Protein AF-0000000077108418 (afdb_homodimer)

Secondary structure (DSSP, 8-state):
--TTHHHHHHHHTS-HHHHHHHHHHHHHHHHHHHHHHHHHHHHHHHHHHHHHHT--HHHHHHHHHHHHS-HHHHHHHHHHHHHHHHHHT--/--TTHHHHHHHHHS-HHHHHHHHHHHHHHHHHHHHHHHHHHHHHHHHHHHHHHT--HHHHHHHHHHHHS-HHHHHHHHHHHHHHHHHHT--

Structure (mmCIF, N/CA/C/O backbone):
data_AF-0000000077108418-model_v1
#
loop_
_entity.id
_entity.type
_entity.pdbx_description
1 polymer 'Cytosolic protein'
#
loop_
_atom_site.group_PDB
_atom_site.id
_atom_site.type_symbol
_atom_site.label_atom_id
_atom_site.label_alt_id
_atom_site.label_comp_id
_atom_site.label_asym_id
_atom_site.label_entity_id
_atom_site.label_seq_id
_atom_site.pdbx_PDB_ins_code
_atom_site.Cartn_x
_atom_site.Cartn_y
_atom_site.Cartn_z
_atom_site.occupancy
_atom_site.B_iso_or_equiv
_atom_site.auth_seq_id
_atom_site.auth_comp_id
_atom_site.auth_asym_id
_atom_site.auth_atom_id
_atom_site.pdbx_PDB_model_num
ATOM 1 N N . MET A 1 1 ? -15.195 -32.062 -0.615 1 31.61 1 MET A N 1
ATOM 2 C CA . MET A 1 1 ? -14.188 -33.094 -0.399 1 31.61 1 MET A CA 1
ATOM 3 C C . MET A 1 1 ? -13.07 -33 -1.43 1 31.61 1 MET A C 1
ATOM 5 O O . MET A 1 1 ? -11.891 -33.156 -1.093 1 31.61 1 MET A O 1
ATOM 9 N N . ASP A 1 2 ? -13.477 -33.031 -2.799 1 37.56 2 ASP A N 1
ATOM 10 C CA . ASP A 1 2 ? -12.805 -33.438 -4.035 1 37.56 2 ASP A CA 1
ATOM 11 C C . ASP A 1 2 ? -12.031 -32.25 -4.629 1 37.56 2 ASP A C 1
ATOM 13 O O . ASP A 1 2 ? -11.359 -32.406 -5.652 1 37.56 2 ASP A O 1
ATOM 17 N N . GLU A 1 3 ? -12.469 -31.109 -4.273 1 41.28 3 GLU A N 1
ATOM 18 C CA . GLU A 1 3 ? -11.852 -29.984 -4.965 1 41.28 3 GLU A CA 1
ATOM 19 C C . GLU A 1 3 ? -10.445 -29.719 -4.445 1 41.28 3 GLU A C 1
ATOM 21 O O . GLU A 1 3 ? -9.711 -28.906 -5.004 1 41.28 3 GLU A O 1
ATOM 26 N N . GLU A 1 4 ? -10.055 -30.062 -3.295 1 41.62 4 GLU A N 1
ATOM 27 C CA . GLU A 1 4 ? -8.688 -30.016 -2.773 1 41.62 4 GLU A CA 1
ATOM 28 C C . GLU A 1 4 ? -7.762 -30.922 -3.588 1 41.62 4 GLU A C 1
ATOM 30 O O . GLU A 1 4 ? -6.574 -30.609 -3.736 1 41.62 4 GLU A O 1
ATOM 35 N N . ASP A 1 5 ? -8.18 -32.062 -3.936 1 43.91 5 ASP A N 1
ATOM 36 C CA . ASP A 1 5 ? -7.449 -33.094 -4.684 1 43.91 5 ASP A CA 1
ATOM 37 C C . ASP A 1 5 ? -7.023 -32.562 -6.051 1 43.91 5 ASP A C 1
ATOM 39 O O . ASP A 1 5 ? -6.02 -33 -6.609 1 43.91 5 ASP A O 1
ATOM 43 N N . ASN A 1 6 ? -7.82 -31.688 -6.633 1 45.88 6 ASN A N 1
ATOM 44 C CA . ASN A 1 6 ? -7.539 -31.25 -8 1 45.88 6 ASN A CA 1
ATOM 45 C C . ASN A 1 6 ? -6.383 -30.266 -8.047 1 45.88 6 ASN A C 1
ATOM 4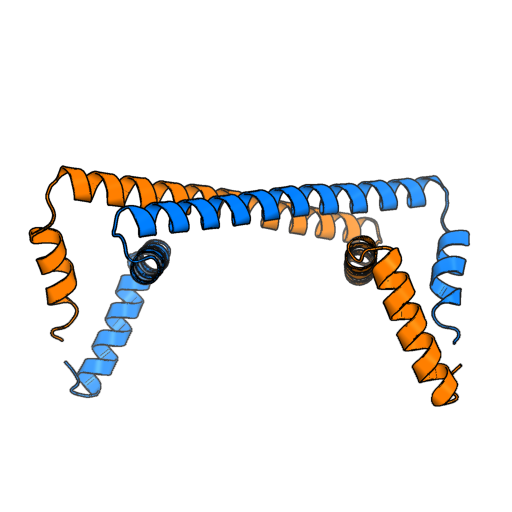7 O O . ASN A 1 6 ? -5.781 -30.047 -9.102 1 45.88 6 ASN A O 1
ATOM 51 N N . VAL A 1 7 ? -6.191 -29.594 -6.934 1 48.34 7 VAL A N 1
ATOM 52 C CA . VAL A 1 7 ? -5.094 -28.625 -6.977 1 48.34 7 VAL A CA 1
ATOM 53 C C . VAL A 1 7 ? -3.76 -29.359 -6.848 1 48.34 7 VAL A C 1
ATOM 55 O O . VAL A 1 7 ? -2.803 -29.047 -7.559 1 48.34 7 VAL A O 1
ATOM 58 N N . VAL A 1 8 ? -3.646 -30.297 -5.914 1 46.69 8 VAL A N 1
ATOM 59 C CA . VAL A 1 8 ? -2.447 -31.109 -5.777 1 46.69 8 VAL A CA 1
ATOM 60 C C . VAL A 1 8 ? -2.215 -31.922 -7.055 1 46.69 8 VAL A C 1
ATOM 62 O O . VAL A 1 8 ? -1.077 -32.062 -7.508 1 46.69 8 VAL A O 1
ATOM 65 N N . GLY A 1 9 ? -3.285 -32.531 -7.434 1 50 9 GLY A N 1
ATOM 66 C CA . GLY A 1 9 ? -3.166 -33.312 -8.648 1 50 9 GLY A CA 1
ATOM 67 C C . GLY A 1 9 ? -2.684 -32.5 -9.836 1 50 9 GLY A C 1
ATOM 68 O O . GLY A 1 9 ? -1.92 -33 -10.672 1 50 9 GLY A O 1
ATOM 69 N N . ALA A 1 10 ? -3.242 -31.281 -9.953 1 54.06 10 ALA A N 1
ATOM 70 C CA . ALA A 1 10 ? -2.844 -30.422 -11.062 1 54.06 10 ALA A CA 1
ATOM 71 C C . ALA A 1 10 ? -1.395 -29.969 -10.914 1 54.06 10 ALA A C 1
ATOM 73 O O . ALA A 1 10 ? -0.678 -29.812 -11.906 1 54.06 10 ALA A O 1
ATOM 74 N N . MET A 1 11 ? -0.925 -29.875 -9.617 1 54.94 11 MET A N 1
ATOM 75 C CA . MET A 1 11 ? 0.483 -29.547 -9.422 1 54.94 11 MET A CA 1
ATOM 76 C C . MET A 1 11 ? 1.376 -30.719 -9.82 1 54.94 11 MET A C 1
ATOM 78 O O . MET A 1 11 ? 2.523 -30.531 -10.227 1 54.94 11 MET A O 1
ATOM 82 N N . GLY A 1 12 ? 0.804 -31.906 -9.578 1 58.72 12 GLY A N 1
ATOM 83 C CA . GLY A 1 12 ? 1.531 -33.094 -9.984 1 58.72 12 GLY A CA 1
ATOM 84 C C . GLY A 1 12 ? 1.737 -33.188 -11.484 1 58.72 12 GLY A C 1
ATOM 85 O O . GLY A 1 12 ? 2.713 -33.781 -11.953 1 58.72 12 GLY A O 1
ATOM 86 N N . SER A 1 13 ? 0.87 -32.469 -12.219 1 70.94 13 SER A N 1
ATOM 87 C CA . SER A 1 13 ? 0.951 -32.531 -13.672 1 70.94 13 SER A CA 1
ATOM 88 C C . SER A 1 13 ? 1.734 -31.359 -14.242 1 70.94 13 SER A C 1
ATOM 90 O O . SER A 1 13 ? 2.072 -31.344 -15.422 1 70.94 13 SER A O 1
ATOM 92 N N . MET A 1 14 ? 2.242 -30.516 -13.344 1 76 14 MET A N 1
ATOM 93 C CA . MET A 1 14 ? 2.969 -29.344 -13.82 1 76 14 MET A CA 1
ATOM 94 C C . MET A 1 14 ? 4.453 -29.656 -13.977 1 76 14 MET A C 1
ATOM 96 O O . MET A 1 14 ? 5.051 -30.297 -13.117 1 76 14 MET A O 1
ATOM 100 N N . ASP A 1 15 ? 5.074 -29.422 -15.164 1 88.62 15 ASP A N 1
ATOM 101 C CA . ASP A 1 15 ? 6.5 -29.656 -15.383 1 88.62 15 ASP A CA 1
ATOM 102 C C 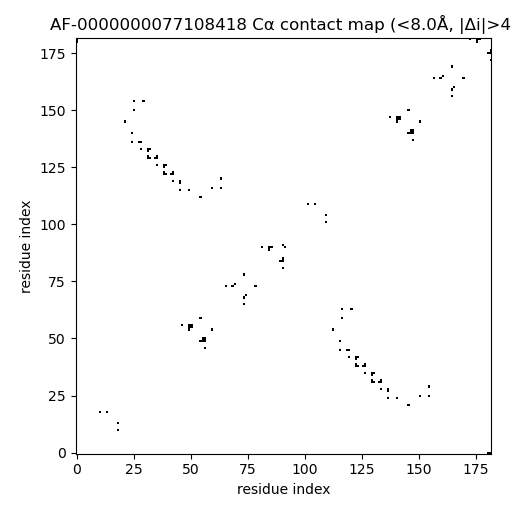. ASP A 1 15 ? 7.34 -28.812 -14.414 1 88.62 15 ASP A C 1
ATOM 104 O O . ASP A 1 15 ? 6.902 -27.766 -13.961 1 88.62 15 ASP A O 1
ATOM 108 N N . PRO A 1 16 ? 8.406 -29.359 -14.109 1 86 16 PRO A N 1
ATOM 109 C CA . PRO A 1 16 ? 9.258 -28.734 -13.094 1 86 16 PRO A CA 1
ATOM 110 C C . PRO A 1 16 ? 9.594 -27.281 -13.422 1 86 16 PRO A C 1
ATOM 112 O O . PRO A 1 16 ? 9.688 -26.438 -12.516 1 86 16 PRO A O 1
ATOM 115 N N . THR A 1 17 ? 9.828 -26.922 -14.703 1 93.75 17 THR A N 1
ATOM 116 C CA . THR A 1 17 ? 10.164 -25.562 -15.109 1 93.75 17 THR A CA 1
ATOM 117 C C . THR A 1 17 ? 9 -24.625 -14.82 1 93.75 17 THR A C 1
ATOM 119 O O . THR A 1 17 ? 9.203 -23.516 -14.297 1 93.75 17 THR A O 1
ATOM 122 N N . THR A 1 18 ? 7.777 -25.031 -15.156 1 90.5 18 THR A N 1
ATOM 123 C CA . THR A 1 18 ? 6.578 -24.234 -14.898 1 90.5 18 THR A CA 1
ATOM 124 C C . THR A 1 18 ? 6.359 -24.078 -13.398 1 90.5 18 THR A C 1
ATOM 126 O O . THR A 1 18 ? 6 -22.984 -12.938 1 90.5 18 THR A O 1
ATOM 129 N N . ARG A 1 19 ? 6.633 -25.047 -12.727 1 85.94 19 ARG A N 1
ATOM 130 C CA . ARG A 1 19 ? 6.512 -25 -11.273 1 85.94 19 ARG A CA 1
ATOM 131 C C . ARG A 1 19 ? 7.477 -23.984 -10.672 1 85.94 19 ARG A C 1
ATOM 133 O O . ARG A 1 19 ? 7.105 -23.219 -9.781 1 85.94 19 ARG A O 1
ATOM 140 N N . ASP A 1 20 ? 8.656 -24.031 -11.156 1 89.5 20 ASP A N 1
ATOM 141 C CA . ASP A 1 20 ? 9.68 -23.109 -10.68 1 89.5 20 ASP A CA 1
ATOM 142 C C . ASP A 1 20 ? 9.297 -21.656 -11 1 89.5 20 ASP A C 1
ATOM 144 O O . ASP A 1 20 ? 9.484 -20.766 -10.172 1 89.5 20 ASP A O 1
ATOM 148 N N . LYS A 1 21 ? 8.75 -21.484 -12.188 1 94.38 21 LYS A N 1
ATOM 149 C CA . LYS A 1 21 ? 8.305 -20.156 -12.586 1 94.38 21 LYS A CA 1
ATOM 150 C C . LYS A 1 21 ? 7.184 -19.656 -11.688 1 94.38 21 LYS A C 1
ATOM 152 O O . LYS A 1 21 ? 7.188 -18.5 -11.273 1 94.38 21 LYS A O 1
ATOM 157 N N . LEU A 1 22 ? 6.32 -20.547 -11.375 1 94.5 22 LEU A N 1
ATOM 158 C CA . LEU A 1 22 ? 5.219 -20.172 -10.492 1 94.5 22 LEU A CA 1
ATOM 159 C C . LEU A 1 22 ? 5.734 -19.797 -9.109 1 94.5 22 LEU A C 1
ATOM 161 O O . LEU A 1 22 ? 5.336 -18.766 -8.547 1 94.5 22 LEU A O 1
ATOM 165 N N . ARG A 1 23 ? 6.617 -20.547 -8.609 1 92.81 23 ARG A N 1
ATOM 166 C CA . ARG A 1 23 ? 7.211 -20.281 -7.301 1 92.81 23 ARG A CA 1
ATOM 167 C C . ARG A 1 23 ? 7.91 -18.938 -7.277 1 92.81 23 ARG A C 1
ATOM 169 O O . ARG A 1 23 ? 7.699 -18.141 -6.359 1 92.81 23 ARG A O 1
ATOM 176 N N . GLN A 1 24 ? 8.617 -18.641 -8.289 1 96.5 24 GLN A N 1
ATOM 177 C CA . GLN A 1 24 ? 9.359 -17.391 -8.375 1 96.5 24 GLN A CA 1
ATOM 178 C C . GLN A 1 24 ? 8.406 -16.203 -8.445 1 96.5 24 GLN A C 1
ATOM 180 O O . GLN A 1 24 ? 8.664 -15.156 -7.832 1 96.5 24 GLN A O 1
ATOM 185 N N . THR A 1 25 ? 7.34 -16.406 -9.156 1 97.81 25 THR A N 1
ATOM 186 C CA . THR A 1 25 ? 6.363 -15.336 -9.32 1 97.81 25 THR A CA 1
ATOM 187 C C . THR A 1 25 ? 5.668 -15.031 -7.992 1 97.81 25 THR A C 1
ATOM 189 O O . THR A 1 25 ? 5.551 -13.875 -7.594 1 97.81 25 THR A O 1
ATOM 192 N N . ILE A 1 26 ? 5.355 -16.078 -7.289 1 95.81 26 ILE A N 1
ATOM 193 C CA . ILE A 1 26 ? 4.699 -15.938 -5.996 1 95.81 26 ILE A CA 1
ATOM 194 C C . ILE A 1 26 ? 5.637 -15.25 -5.012 1 95.81 26 ILE A C 1
ATOM 196 O O . ILE A 1 26 ? 5.234 -14.312 -4.312 1 95.81 26 ILE A O 1
ATOM 200 N N . GLU A 1 27 ? 6.828 -15.609 -4.996 1 97.06 27 GLU A N 1
ATOM 201 C CA . GLU A 1 27 ? 7.824 -15.023 -4.102 1 97.06 27 GLU A CA 1
ATOM 202 C C . GLU A 1 27 ? 8.031 -13.539 -4.402 1 97.06 27 GLU A C 1
ATOM 204 O O . GLU A 1 27 ? 8.242 -12.742 -3.49 1 97.06 27 GLU A O 1
ATOM 209 N N . LYS A 1 28 ? 7.996 -13.219 -5.691 1 98.62 28 LYS A N 1
ATOM 210 C CA . LYS A 1 28 ? 8.141 -11.82 -6.09 1 98.62 28 LYS A CA 1
ATOM 211 C C . LYS A 1 28 ? 7.008 -10.969 -5.531 1 98.62 28 LYS A C 1
ATOM 213 O O . LYS A 1 28 ? 7.246 -9.898 -4.969 1 98.62 28 LYS A O 1
ATOM 218 N N . VAL A 1 29 ? 5.848 -11.461 -5.652 1 98.31 29 VAL A N 1
ATOM 219 C CA . VAL A 1 29 ? 4.691 -10.727 -5.148 1 98.31 29 VAL A CA 1
ATOM 220 C C . VAL A 1 29 ? 4.777 -10.609 -3.629 1 98.31 29 VAL A C 1
ATOM 222 O O . VAL A 1 29 ? 4.535 -9.539 -3.068 1 98.31 29 VAL A O 1
ATOM 225 N N . GLU A 1 30 ? 5.145 -11.695 -2.975 1 96.56 30 GLU A N 1
ATOM 226 C CA . GLU A 1 30 ? 5.25 -11.68 -1.52 1 96.56 30 GLU A CA 1
ATOM 227 C C . GLU A 1 30 ? 6.277 -10.656 -1.048 1 96.56 30 GLU A C 1
ATOM 229 O O . GLU A 1 30 ? 6.051 -9.953 -0.061 1 96.56 30 GLU A O 1
ATOM 234 N N . ARG A 1 31 ? 7.348 -10.625 -1.753 1 98.38 31 ARG A N 1
ATOM 235 C CA . ARG A 1 31 ? 8.383 -9.656 -1.414 1 98.38 31 ARG A CA 1
ATOM 236 C C . ARG A 1 31 ? 7.871 -8.227 -1.56 1 98.38 31 ARG A C 1
ATOM 238 O O . ARG A 1 31 ? 8.109 -7.383 -0.691 1 98.38 31 ARG A O 1
ATOM 245 N N . LEU A 1 32 ? 7.203 -7.965 -2.654 1 98.75 32 LEU A N 1
ATOM 246 C CA . LEU A 1 32 ? 6.648 -6.637 -2.893 1 98.75 32 LEU A CA 1
ATOM 247 C C . LEU A 1 32 ? 5.594 -6.293 -1.847 1 98.75 32 LEU A C 1
ATOM 249 O O . LEU A 1 32 ? 5.512 -5.148 -1.396 1 98.75 32 LEU A O 1
ATOM 253 N N . GLU A 1 33 ? 4.832 -7.262 -1.442 1 97.88 33 GLU A N 1
ATOM 254 C CA . GLU A 1 33 ? 3.82 -7.027 -0.418 1 97.88 33 GLU A CA 1
ATOM 255 C C . GLU A 1 33 ? 4.461 -6.68 0.922 1 97.88 33 GLU A C 1
ATOM 257 O O . GLU A 1 33 ? 3.943 -5.84 1.662 1 97.88 33 GLU A O 1
ATOM 262 N N . ILE A 1 34 ? 5.531 -7.312 1.241 1 97.5 34 ILE A N 1
ATOM 263 C CA . ILE A 1 34 ? 6.266 -7.004 2.463 1 97.5 34 ILE A CA 1
ATOM 264 C C . ILE A 1 34 ? 6.766 -5.562 2.418 1 97.5 34 ILE A C 1
ATOM 266 O O . ILE A 1 34 ? 6.617 -4.816 3.387 1 97.5 34 ILE A O 1
ATOM 270 N N . GLU A 1 35 ? 7.332 -5.211 1.245 1 98.5 35 GLU A N 1
ATOM 271 C CA . GLU A 1 35 ? 7.805 -3.84 1.076 1 98.5 35 GLU A CA 1
ATOM 272 C C . GLU A 1 35 ? 6.664 -2.84 1.243 1 98.5 35 GLU A C 1
ATOM 274 O O . GLU A 1 35 ? 6.828 -1.809 1.899 1 98.5 35 GLU A O 1
ATOM 279 N N . LYS A 1 36 ? 5.582 -3.178 0.667 1 98.38 36 LYS A N 1
ATOM 280 C CA . LYS A 1 36 ? 4.414 -2.307 0.756 1 98.38 36 LYS A CA 1
ATOM 281 C C . LYS A 1 36 ? 3.967 -2.133 2.205 1 98.38 36 LYS A C 1
ATOM 283 O O . LYS A 1 36 ? 3.668 -1.018 2.639 1 98.38 36 LYS A O 1
ATOM 288 N N . LYS A 1 37 ? 3.914 -3.18 2.949 1 97.62 37 LYS A N 1
ATOM 289 C CA . LYS A 1 37 ? 3.533 -3.156 4.359 1 97.62 37 LYS A CA 1
ATOM 290 C C . LYS A 1 37 ? 4.504 -2.312 5.176 1 97.62 37 LYS A C 1
ATOM 292 O O . LYS A 1 37 ? 4.09 -1.577 6.078 1 97.62 37 LYS A O 1
ATOM 297 N N . GLU A 1 38 ? 5.785 -2.479 4.875 1 98.38 38 GLU A N 1
ATOM 298 C CA . GLU A 1 38 ? 6.797 -1.703 5.582 1 98.38 38 GLU A CA 1
ATOM 299 C C . GLU A 1 38 ? 6.59 -0.206 5.379 1 98.38 38 GLU A C 1
ATOM 301 O O . GLU A 1 38 ? 6.734 0.581 6.316 1 98.38 38 GLU A O 1
ATOM 306 N N . ILE A 1 39 ? 6.215 0.154 4.16 1 98.69 39 ILE A N 1
ATOM 307 C CA . ILE A 1 39 ? 5.973 1.562 3.865 1 98.69 39 ILE A CA 1
ATOM 308 C C . ILE A 1 39 ? 4.727 2.037 4.609 1 98.69 39 ILE A C 1
ATOM 310 O O . ILE A 1 39 ? 4.707 3.141 5.16 1 98.69 39 ILE A O 1
ATOM 314 N N . ALA A 1 40 ? 3.703 1.228 4.664 1 98.19 40 ALA A N 1
ATOM 315 C CA . ALA A 1 40 ? 2.49 1.559 5.406 1 98.19 40 ALA A CA 1
ATOM 316 C C . ALA A 1 40 ? 2.797 1.768 6.887 1 98.19 40 ALA A C 1
ATOM 318 O O . ALA A 1 40 ? 2.26 2.684 7.516 1 98.19 40 ALA A O 1
ATOM 319 N N . GLU A 1 41 ? 3.68 0.903 7.402 1 98.38 41 GLU A N 1
ATOM 320 C CA . GLU A 1 41 ? 4.09 1.036 8.797 1 98.38 41 GLU A CA 1
ATOM 321 C C . GLU A 1 41 ? 4.879 2.322 9.023 1 98.38 41 GLU A C 1
ATOM 323 O O . GLU A 1 41 ? 4.695 3 10.031 1 98.38 41 GLU A O 1
ATOM 328 N N . GLN A 1 42 ? 5.688 2.703 8.062 1 98.81 42 GLN A N 1
ATOM 329 C CA . GLN A 1 42 ? 6.434 3.953 8.141 1 98.81 42 GLN A CA 1
ATOM 330 C C . GLN A 1 42 ? 5.496 5.156 8.141 1 98.81 42 GLN A C 1
ATOM 332 O O . GLN A 1 42 ? 5.707 6.113 8.891 1 98.81 42 GLN A O 1
ATOM 337 N N . ILE A 1 43 ? 4.469 5.059 7.367 1 98.75 43 ILE A N 1
ATOM 338 C CA . ILE A 1 43 ? 3.473 6.125 7.309 1 98.75 43 ILE A CA 1
ATOM 339 C C . ILE A 1 43 ? 2.797 6.273 8.672 1 98.75 43 ILE A C 1
ATOM 341 O O . ILE A 1 43 ? 2.658 7.387 9.188 1 98.75 43 ILE A O 1
ATOM 345 N N . LYS A 1 44 ? 2.43 5.195 9.219 1 98.56 44 LYS A N 1
ATOM 346 C CA . LYS A 1 44 ? 1.818 5.199 10.547 1 98.56 44 LYS A CA 1
ATOM 347 C C . LYS A 1 44 ? 2.738 5.852 11.57 1 98.56 44 LYS A C 1
ATOM 349 O O . LYS A 1 44 ? 2.283 6.621 12.422 1 98.56 44 LYS A O 1
ATOM 354 N N . GLU A 1 45 ? 3.949 5.508 11.477 1 98.69 45 GLU A N 1
ATOM 355 C CA . GLU A 1 45 ? 4.926 6.059 12.406 1 98.69 45 GLU A CA 1
ATOM 356 C C . GLU A 1 45 ? 5.051 7.57 12.25 1 98.69 45 GLU A C 1
ATOM 358 O O . GLU A 1 45 ? 5.188 8.297 13.234 1 98.69 45 GLU A O 1
ATOM 363 N N . VAL A 1 46 ? 4.949 8.07 11.047 1 98.75 46 VAL A N 1
ATOM 364 C CA . VAL A 1 46 ? 5.012 9.508 10.789 1 98.75 46 VAL A CA 1
ATOM 365 C C . VAL A 1 46 ? 3.809 10.195 11.43 1 98.75 46 VAL A C 1
ATOM 367 O O . VAL A 1 46 ? 3.951 11.242 12.062 1 98.75 46 VAL A O 1
ATOM 370 N N . PHE A 1 47 ? 2.689 9.586 11.352 1 98.5 47 PHE A N 1
ATOM 371 C CA . PHE A 1 47 ? 1.495 10.18 11.945 1 98.5 47 PHE A CA 1
ATOM 372 C C . PHE A 1 47 ? 1.56 10.125 13.469 1 98.5 47 PHE A C 1
ATOM 374 O O . PHE A 1 47 ? 1.108 11.047 14.148 1 98.5 47 PHE A O 1
ATOM 381 N N . ALA A 1 48 ? 2.186 9.07 14.008 1 98.5 48 ALA A N 1
ATOM 382 C CA . ALA A 1 48 ? 2.348 8.969 15.461 1 98.5 48 ALA A CA 1
ATOM 383 C C . ALA A 1 48 ? 3.27 10.062 15.984 1 98.5 48 ALA A C 1
ATOM 385 O O . ALA A 1 48 ? 2.98 10.688 17.016 1 98.5 48 ALA A O 1
ATOM 386 N N . GLU A 1 49 ? 4.312 10.367 15.211 1 98.38 49 GLU A N 1
ATOM 387 C CA . GLU A 1 49 ? 5.234 11.438 15.57 1 98.38 49 GLU A CA 1
ATOM 388 C C . GLU A 1 49 ? 4.562 12.805 15.453 1 98.38 49 GLU A C 1
ATOM 390 O O . GLU A 1 49 ? 4.766 13.68 16.297 1 98.38 49 GLU A O 1
ATOM 395 N N . ALA A 1 50 ? 3.814 12.938 14.438 1 97.19 50 ALA A N 1
ATOM 396 C CA . ALA A 1 50 ? 3.082 14.188 14.242 1 97.19 50 ALA A CA 1
ATOM 397 C C . ALA A 1 50 ? 2.127 14.453 15.398 1 97.19 50 ALA A C 1
ATOM 399 O O . ALA A 1 50 ? 2.062 15.57 15.914 1 97.19 50 ALA A O 1
ATOM 400 N N . LYS A 1 51 ? 1.438 13.477 15.797 1 97.94 51 LYS A N 1
ATOM 401 C CA . LYS A 1 51 ? 0.535 13.594 16.938 1 97.94 51 LYS A CA 1
ATOM 402 C C . LYS A 1 51 ? 1.292 14.008 18.203 1 97.94 51 LYS A C 1
ATOM 404 O O . LYS A 1 51 ? 0.833 14.867 18.953 1 97.94 51 LYS A O 1
ATOM 409 N N . ALA A 1 52 ? 2.383 13.469 18.422 1 97.44 52 ALA A N 1
ATOM 410 C CA . ALA A 1 52 ? 3.209 13.781 19.578 1 97.44 52 ALA A CA 1
ATOM 411 C C . ALA A 1 52 ? 3.688 15.234 19.531 1 97.44 52 ALA A C 1
ATOM 413 O O . ALA A 1 52 ? 3.873 15.867 20.578 1 97.44 52 ALA A O 1
ATOM 414 N N . PHE A 1 53 ? 3.84 15.789 18.375 1 96.06 53 PHE A N 1
ATOM 415 C CA . PHE A 1 53 ? 4.285 17.172 18.172 1 96.06 53 PHE A CA 1
ATOM 416 C C . PHE A 1 53 ? 3.127 18.141 18.375 1 96.06 53 PHE A C 1
ATOM 418 O O . PHE A 1 53 ? 3.344 19.344 18.531 1 96.06 53 PHE A O 1
ATOM 425 N N . GLY A 1 54 ? 1.86 17.578 18.25 1 95.25 54 GLY A N 1
ATOM 426 C CA . GLY A 1 54 ? 0.693 18.422 18.484 1 95.25 54 GLY A CA 1
ATOM 427 C C . GLY A 1 54 ? -0.159 18.609 17.234 1 95.25 54 GLY A C 1
ATOM 428 O O . GLY A 1 54 ? -1.069 19.438 17.219 1 95.25 54 GLY A O 1
ATOM 429 N N . PHE A 1 55 ? 0.212 17.875 16.203 1 95.25 55 PHE A N 1
ATOM 430 C CA . PHE A 1 55 ? -0.602 17.938 15 1 95.25 55 PHE A CA 1
ATOM 431 C C . PHE A 1 55 ? -1.763 16.953 15.078 1 95.25 55 PHE A C 1
ATOM 433 O O . PHE A 1 55 ? -1.682 15.945 15.773 1 95.25 55 PHE A O 1
ATOM 440 N N . ASP A 1 56 ? -2.863 17.266 14.367 1 93.81 56 ASP A N 1
ATOM 441 C CA . ASP A 1 56 ? -4.02 16.391 14.266 1 93.81 56 ASP A CA 1
ATOM 442 C C . ASP A 1 56 ? -3.918 15.492 13.031 1 93.81 56 ASP A C 1
ATOM 444 O O . ASP A 1 56 ? -4.047 15.961 11.898 1 93.81 56 ASP A O 1
ATOM 448 N N . PRO A 1 57 ? -3.75 14.258 13.328 1 96.62 57 PRO A N 1
ATOM 449 C CA . PRO A 1 57 ? -3.592 13.344 12.195 1 96.62 57 PRO A CA 1
ATOM 450 C C . PRO A 1 57 ? -4.805 13.336 11.266 1 96.62 57 PRO A C 1
ATOM 452 O O . PRO A 1 57 ? -4.652 13.195 10.047 1 96.62 57 PRO A O 1
ATOM 455 N N . LYS A 1 58 ? -5.941 13.461 11.742 1 93.62 58 LYS A N 1
ATOM 456 C CA . LYS A 1 58 ? -7.148 13.492 10.922 1 93.62 58 LYS A CA 1
ATOM 457 C C . LYS A 1 58 ? -7.145 14.688 9.977 1 93.62 58 LYS A C 1
ATOM 459 O O . LYS A 1 58 ? -7.457 14.562 8.797 1 93.62 58 LYS A O 1
ATOM 464 N N . ALA A 1 59 ? -6.793 15.805 10.492 1 90.69 59 ALA A N 1
ATOM 465 C CA . ALA A 1 59 ? -6.699 17.016 9.68 1 90.69 59 ALA A CA 1
ATOM 466 C C . ALA A 1 59 ? -5.613 16.875 8.617 1 90.69 59 ALA A C 1
ATOM 468 O O . ALA A 1 59 ? -5.805 17.281 7.465 1 90.69 59 ALA A O 1
ATOM 469 N N . MET A 1 60 ? -4.496 16.266 9.117 1 93.81 60 MET A N 1
ATOM 470 C CA . MET A 1 60 ? -3.393 16.078 8.18 1 93.81 60 MET A CA 1
ATOM 471 C C . MET A 1 60 ? -3.818 15.195 7.016 1 93.81 60 MET A C 1
ATOM 473 O O . MET A 1 60 ? -3.51 15.5 5.859 1 93.81 60 MET A O 1
ATOM 477 N N . LYS A 1 61 ? -4.531 14.125 7.23 1 92.81 61 LYS A N 1
ATOM 478 C CA . LYS A 1 61 ? -5.012 13.227 6.188 1 92.81 61 LYS A CA 1
ATOM 479 C C . LYS A 1 61 ? -5.93 13.953 5.211 1 92.81 61 LYS A C 1
ATOM 481 O O . LYS A 1 61 ? -5.844 13.75 3.998 1 92.81 61 LYS A O 1
ATOM 486 N N . GLU A 1 62 ? -6.766 14.844 5.711 1 86.62 62 GLU A N 1
ATOM 487 C CA . GLU A 1 62 ? -7.66 15.625 4.867 1 86.62 62 GLU A CA 1
ATOM 488 C C . GLU A 1 62 ? -6.879 16.578 3.965 1 86.62 62 GLU A C 1
ATOM 490 O O . GLU A 1 62 ? -7.211 16.734 2.789 1 86.62 62 GLU A O 1
ATOM 495 N N . VAL A 1 63 ? -5.883 17.172 4.582 1 88.12 63 VAL A N 1
ATOM 496 C CA . VAL A 1 63 ? -5.023 18.062 3.811 1 88.12 63 VAL A CA 1
ATOM 497 C C . VAL A 1 63 ? -4.367 17.297 2.668 1 88.12 63 VAL A C 1
ATOM 499 O O . VAL A 1 63 ? -4.359 17.75 1.524 1 88.12 63 VAL A O 1
ATOM 502 N N . ILE A 1 64 ? -3.891 16.141 3.018 1 91.75 64 ILE A N 1
ATOM 503 C CA . ILE A 1 64 ? -3.205 15.312 2.033 1 91.75 64 ILE A CA 1
ATOM 504 C C . ILE A 1 64 ? -4.188 14.891 0.942 1 91.75 64 ILE A C 1
ATOM 506 O O . ILE A 1 64 ? -3.865 14.945 -0.247 1 91.75 64 ILE A O 1
ATOM 510 N N . LYS A 1 65 ? -5.34 14.469 1.26 1 88.75 65 LYS A N 1
ATOM 511 C CA . LYS A 1 65 ? -6.387 14.094 0.32 1 88.75 65 LYS A CA 1
ATOM 512 C C . LYS A 1 65 ? -6.73 15.242 -0.619 1 88.75 65 LYS A C 1
ATOM 514 O O . LYS A 1 65 ? -6.879 15.047 -1.826 1 88.75 65 LYS A O 1
ATOM 519 N N . HIS A 1 66 ? -6.809 16.375 -0.134 1 82.69 66 HIS A N 1
ATOM 520 C CA . HIS A 1 66 ? -7.137 17.547 -0.922 1 82.69 66 HIS A CA 1
ATOM 521 C C . HIS A 1 66 ? -6.012 17.891 -1.894 1 82.69 66 HIS A C 1
ATOM 523 O O . HIS A 1 66 ? -6.27 18.281 -3.033 1 82.69 66 HIS A O 1
ATOM 529 N N . ARG A 1 67 ? -4.789 17.688 -1.362 1 84.5 67 ARG A N 1
ATOM 530 C CA . ARG A 1 67 ? -3.635 18 -2.193 1 84.5 67 ARG A CA 1
ATOM 531 C C . ARG A 1 67 ? -3.512 17.016 -3.359 1 84.5 67 ARG A C 1
ATOM 533 O O . ARG A 1 67 ? -2.924 17.344 -4.391 1 84.5 67 ARG A O 1
ATOM 540 N N . LYS A 1 68 ? -3.99 15.836 -3.145 1 85.12 68 LYS A N 1
ATOM 541 C CA . LYS A 1 68 ? -3.98 14.828 -4.203 1 85.12 68 LYS A CA 1
ATOM 542 C C . LYS A 1 68 ? -5.008 15.156 -5.281 1 85.12 68 LYS A C 1
ATOM 544 O O . LYS A 1 68 ? -4.848 14.766 -6.438 1 85.12 68 LYS A O 1
ATOM 549 N N . GLN A 1 69 ? -6.086 15.688 -4.922 1 78.12 69 GLN A N 1
ATOM 550 C CA . GLN A 1 69 ? -7.156 16.047 -5.852 1 78.12 69 GLN A CA 1
ATOM 551 C C . GLN A 1 69 ? -6.754 17.219 -6.73 1 78.12 69 GLN A C 1
ATOM 553 O O . GLN A 1 69 ? -6.031 18.109 -6.289 1 78.12 69 GLN A O 1
ATOM 558 N N . ASP A 1 70 ? -6.395 16.891 -8.023 1 65.06 70 ASP A N 1
ATOM 559 C CA . ASP A 1 70 ? -6.059 17.938 -9 1 65.06 70 ASP A CA 1
ATOM 560 C C . ASP A 1 70 ? -6.754 19.25 -8.656 1 65.06 70 ASP A C 1
ATOM 562 O O . ASP A 1 70 ? -7.965 19.281 -8.43 1 65.06 70 ASP A O 1
ATOM 566 N N . PRO A 1 71 ? -5.777 20.156 -8.445 1 61.03 71 PRO A N 1
ATOM 567 C CA . PRO A 1 71 ? -6.352 21.469 -8.133 1 61.03 71 PRO A CA 1
ATOM 568 C C . PRO A 1 71 ? -7.539 21.828 -9.023 1 61.03 71 PRO A C 1
ATOM 570 O O . PRO A 1 71 ? -8.516 22.406 -8.555 1 61.03 71 PRO A O 1
ATOM 573 N N . ASP A 1 72 ? -7.312 21.469 -10.352 1 59.62 72 ASP A N 1
ATOM 574 C CA . ASP A 1 72 ? -8.367 21.781 -11.305 1 59.62 72 ASP A CA 1
ATOM 575 C C . ASP A 1 72 ? -9.633 20.984 -11.008 1 59.62 72 ASP A C 1
ATOM 577 O O . ASP A 1 72 ? -10.742 21.516 -11.086 1 59.62 72 ASP A O 1
ATOM 581 N N . LYS A 1 73 ? -9.43 19.672 -10.625 1 64.25 73 LYS A N 1
ATOM 582 C CA . LYS A 1 73 ? -10.602 18.859 -10.305 1 64.25 73 LYS A CA 1
ATOM 583 C C . LYS A 1 73 ? -11.203 19.266 -8.969 1 64.25 73 LYS A C 1
ATOM 585 O O . LYS A 1 73 ? -12.43 19.297 -8.82 1 64.25 73 LYS A O 1
ATOM 590 N N . ARG A 1 74 ? -10.352 19.688 -8.141 1 61.19 74 ARG A N 1
ATOM 591 C CA . ARG A 1 74 ? -10.812 20.203 -6.859 1 61.19 74 ARG A CA 1
ATOM 592 C C . ARG A 1 74 ? -11.586 21.5 -7.043 1 61.19 74 ARG A C 1
ATOM 594 O O . ARG A 1 74 ? -12.633 21.703 -6.426 1 61.19 74 ARG A O 1
ATOM 601 N N . GLU A 1 75 ? -10.93 22.266 -7.762 1 62.41 75 GLU A N 1
ATOM 602 C CA . GLU A 1 75 ? -11.625 23.516 -8.062 1 62.41 75 GLU A CA 1
ATOM 603 C C . GLU A 1 75 ? -12.969 23.25 -8.734 1 62.41 75 GLU A C 1
ATOM 605 O O . GLU A 1 75 ? -13.969 23.891 -8.398 1 62.41 75 GLU A O 1
ATOM 610 N N . GLU A 1 76 ? -12.898 22.234 -9.688 1 62.41 76 GLU A N 1
ATOM 611 C CA . GLU A 1 76 ? -14.148 21.875 -10.352 1 62.41 76 GLU A CA 1
ATOM 612 C C . GLU A 1 76 ? -15.141 21.266 -9.367 1 62.41 76 GLU A C 1
ATOM 614 O O . GLU A 1 76 ? -16.328 21.609 -9.367 1 62.41 76 GLU A O 1
ATOM 619 N N . GLU A 1 77 ? -14.633 20.453 -8.5 1 66.88 77 GLU A N 1
ATOM 620 C CA . GLU A 1 77 ? -15.508 19.844 -7.5 1 66.88 77 GLU A CA 1
ATOM 621 C C . GLU A 1 77 ? -16.016 20.875 -6.496 1 66.88 77 GLU A C 1
ATOM 623 O O . GLU A 1 77 ? -17.188 20.875 -6.133 1 66.88 77 GLU A O 1
ATOM 628 N N . GLU A 1 78 ? -15.109 21.688 -6.102 1 67.19 78 GLU A N 1
ATOM 629 C CA . GLU A 1 78 ? -15.508 22.766 -5.203 1 67.19 78 GLU A CA 1
ATOM 630 C C . GLU A 1 78 ? -16.5 23.703 -5.883 1 67.19 78 GLU A C 1
ATOM 632 O O . GLU A 1 78 ? -17.453 24.188 -5.254 1 67.19 78 GLU A O 1
ATOM 637 N N . LEU A 1 79 ? -16.172 23.906 -7.164 1 71.94 79 LEU A N 1
ATOM 638 C CA . LEU A 1 79 ? -17.109 24.719 -7.934 1 71.94 79 LEU A CA 1
ATOM 639 C C . LEU A 1 79 ? -18.469 24.047 -8.047 1 71.94 79 LEU A C 1
ATOM 641 O O . LEU A 1 79 ? -19.5 24.703 -7.898 1 71.94 79 LEU A O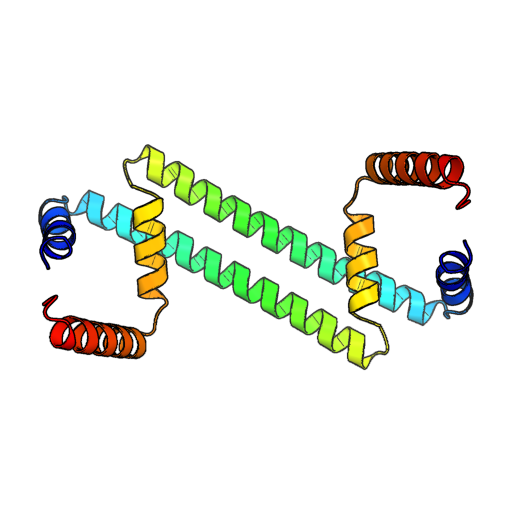 1
ATOM 645 N N . VAL A 1 80 ? -18.484 22.781 -8.297 1 73.25 80 VAL A N 1
ATOM 646 C CA . VAL A 1 80 ? -19.734 22.031 -8.383 1 73.25 80 VAL A CA 1
ATOM 647 C C . VAL A 1 80 ? -20.422 22.016 -7.027 1 73.25 80 VAL A C 1
ATOM 649 O O . VAL A 1 80 ? -21.625 22.281 -6.934 1 73.25 80 VAL A O 1
ATOM 652 N N . LEU A 1 81 ? -19.625 21.812 -6.051 1 70.69 81 LEU A N 1
ATOM 653 C CA . LEU A 1 81 ? -20.188 21.828 -4.699 1 70.69 81 LEU A CA 1
ATOM 654 C C . LEU A 1 81 ? -20.734 23.219 -4.348 1 70.69 81 LEU A C 1
ATOM 656 O O . LEU A 1 81 ? -21.828 23.328 -3.807 1 70.69 81 LEU A O 1
ATOM 660 N N . GLY A 1 82 ? -19.953 24.172 -4.516 1 63.88 82 GLY A N 1
ATOM 661 C CA . GLY A 1 82 ? -20.422 25.531 -4.309 1 63.88 82 GLY A CA 1
ATOM 662 C C . GLY A 1 82 ? -21.688 25.859 -5.07 1 63.88 82 GLY A C 1
ATOM 663 O O . GLY A 1 82 ? -22.594 26.484 -4.535 1 63.88 82 GLY A O 1
ATOM 664 N N . THR A 1 83 ? -21.797 25.422 -6.355 1 77 83 THR A N 1
ATOM 665 C CA . THR A 1 83 ? -22.984 25.625 -7.18 1 77 83 THR A CA 1
ATOM 666 C C . THR A 1 83 ? -24.203 24.969 -6.547 1 77 83 THR A C 1
ATOM 668 O O . THR A 1 83 ? -25.281 25.578 -6.457 1 77 83 THR A O 1
ATOM 671 N N . TYR A 1 84 ? -23.984 23.766 -6.086 1 77 84 TYR A N 1
ATOM 672 C CA . TYR A 1 84 ? -25.078 23.031 -5.457 1 77 84 TYR A CA 1
ATOM 673 C C . TYR A 1 84 ? -25.484 23.703 -4.145 1 77 84 TYR A C 1
ATOM 675 O O . TYR A 1 84 ? -26.672 23.844 -3.857 1 77 84 TYR A O 1
ATOM 683 N N . LEU A 1 85 ? -24.484 23.984 -3.428 1 71.62 85 LEU A N 1
ATOM 684 C CA . LEU A 1 85 ? -24.766 24.625 -2.148 1 71.62 85 LEU A CA 1
ATOM 685 C C . LEU A 1 85 ? -25.484 25.969 -2.357 1 71.62 85 LEU A C 1
ATOM 687 O O . LEU A 1 85 ? -26.406 26.297 -1.615 1 71.62 85 LEU A O 1
ATOM 691 N N . ALA A 1 86 ? -25.078 26.766 -3.324 1 73.06 86 ALA A N 1
ATOM 692 C CA . ALA A 1 86 ? -25.75 28 -3.701 1 73.06 86 ALA A CA 1
ATOM 693 C C . ALA A 1 86 ? -27.203 27.734 -4.129 1 73.06 86 ALA A C 1
ATOM 695 O O . ALA A 1 86 ? -28.125 28.438 -3.717 1 73.06 86 ALA A O 1
ATOM 696 N N . ALA A 1 87 ? -27.359 26.688 -4.832 1 71.12 87 ALA A N 1
ATOM 697 C CA . ALA A 1 87 ? -28.688 26.328 -5.309 1 71.12 87 ALA A CA 1
ATOM 698 C C . ALA A 1 87 ? -29.609 25.953 -4.145 1 71.12 87 ALA A C 1
ATOM 700 O O . ALA A 1 87 ? -30.812 26.203 -4.199 1 71.12 87 ALA A O 1
ATOM 701 N N . LEU A 1 88 ? -28.828 25.547 -3.129 1 71.25 88 LEU A N 1
ATOM 702 C CA . LEU A 1 88 ? -29.594 25.078 -1.981 1 71.25 88 LEU A CA 1
ATOM 703 C C . LEU A 1 88 ? -29.672 26.156 -0.899 1 71.25 88 LEU A C 1
ATOM 705 O O . LEU A 1 88 ? -30.344 25.969 0.121 1 71.25 88 LEU A O 1
ATOM 709 N N . GLY A 1 89 ? -29 27.219 -1.134 1 64.88 89 GLY A N 1
ATOM 710 C CA . GLY A 1 89 ? -29.078 28.344 -0.214 1 64.88 89 GLY A CA 1
ATOM 711 C C . GLY A 1 89 ? -28.188 28.172 1 1 64.88 89 GLY A C 1
ATOM 712 O O . GLY A 1 89 ? -28.438 28.766 2.053 1 64.88 89 GLY A O 1
ATOM 713 N N . GLU A 1 90 ? -27.219 27.25 0.724 1 62.22 90 GLU A N 1
ATOM 714 C CA . GLU A 1 90 ? -26.359 26.969 1.873 1 62.22 90 GLU A CA 1
ATOM 715 C C . GLU A 1 90 ? -25.156 27.922 1.902 1 62.22 90 GLU A C 1
ATOM 717 O O . GLU A 1 90 ? -24.422 27.953 2.887 1 62.22 90 GLU A O 1
ATOM 722 N N . ILE A 1 91 ? -24.891 28.531 0.753 1 61.38 91 ILE A N 1
ATOM 723 C CA . ILE A 1 91 ? -23.938 29.625 0.668 1 61.38 91 ILE A CA 1
ATOM 724 C C . ILE A 1 91 ? -24.562 30.781 -0.107 1 61.38 91 ILE A C 1
ATOM 726 O O . ILE A 1 91 ? -25.5 30.594 -0.874 1 61.38 91 ILE A O 1
ATOM 730 N N . MET B 1 1 ? -20.094 27.922 5.844 1 32.72 1 MET B N 1
ATOM 731 C CA . MET B 1 1 ? -19.375 29.078 5.316 1 32.72 1 MET B CA 1
ATOM 732 C C . MET B 1 1 ? -18.109 29.344 6.121 1 32.72 1 MET B C 1
ATOM 734 O O . MET B 1 1 ? -17.094 29.766 5.562 1 32.72 1 MET B O 1
ATOM 738 N N . ASP B 1 2 ? -18.25 29.312 7.535 1 40.28 2 ASP B N 1
ATOM 739 C CA . ASP B 1 2 ? -17.438 29.859 8.617 1 40.28 2 ASP B CA 1
ATOM 740 C C . ASP B 1 2 ? -16.281 28.922 8.953 1 40.28 2 ASP B C 1
ATOM 742 O O . ASP B 1 2 ? -15.367 29.281 9.695 1 40.28 2 ASP B O 1
ATOM 746 N N . GLU B 1 3 ? -16.531 27.672 8.688 1 42.41 3 GLU B N 1
ATOM 747 C CA . GLU B 1 3 ? -15.516 26.734 9.156 1 42.41 3 GLU B CA 1
ATOM 748 C C . GLU B 1 3 ? -14.273 26.781 8.273 1 42.41 3 GLU B C 1
ATOM 750 O O . GLU B 1 3 ? -13.25 26.172 8.602 1 42.41 3 GLU B O 1
ATOM 755 N N . GLU B 1 4 ? -14.297 27.141 7.07 1 42.69 4 GLU B N 1
ATOM 756 C CA . GLU B 1 4 ? -13.156 27.344 6.191 1 42.69 4 GLU B CA 1
ATOM 757 C C . GLU B 1 4 ? -12.234 28.438 6.734 1 42.69 4 GLU B C 1
ATOM 759 O O . GLU B 1 4 ? -11.016 28.391 6.555 1 42.69 4 GLU B O 1
ATOM 764 N N . ASP B 1 5 ? -12.781 29.5 7.191 1 44.66 5 ASP B N 1
ATOM 765 C CA . ASP B 1 5 ? -12.086 30.672 7.703 1 44.66 5 ASP B CA 1
ATOM 766 C C . ASP B 1 5 ? -11.195 30.312 8.891 1 44.66 5 ASP B C 1
ATOM 768 O O . ASP B 1 5 ? -10.188 30.984 9.148 1 44.66 5 ASP B O 1
ATOM 772 N N . ASN B 1 6 ? -11.617 29.312 9.664 1 46.03 6 ASN B N 1
ATOM 773 C CA . ASN B 1 6 ? -10.883 29.016 10.891 1 46.03 6 ASN B CA 1
ATOM 774 C C . ASN B 1 6 ? -9.586 28.266 10.602 1 46.03 6 ASN B C 1
ATOM 776 O O . ASN B 1 6 ? -8.688 28.219 11.438 1 46.03 6 ASN B O 1
ATOM 780 N N . VAL B 1 7 ? -9.609 27.562 9.5 1 49.09 7 VAL B N 1
ATOM 781 C CA . VAL B 1 7 ? -8.375 26.828 9.219 1 49.09 7 VAL B CA 1
ATOM 782 C C . VAL B 1 7 ? -7.297 27.797 8.734 1 49.09 7 VAL B C 1
ATOM 784 O O . VAL B 1 7 ? -6.137 27.688 9.133 1 49.09 7 VAL B O 1
ATOM 787 N N . VAL B 1 8 ? -7.641 28.688 7.789 1 46.97 8 VAL B N 1
ATOM 788 C CA . VAL B 1 8 ? -6.707 29.719 7.324 1 46.97 8 VAL B CA 1
ATOM 789 C C . VAL B 1 8 ? -6.273 30.594 8.5 1 46.97 8 VAL B C 1
ATOM 791 O O . VAL B 1 8 ? -5.102 30.953 8.609 1 46.97 8 VAL B O 1
ATOM 794 N N . GLY B 1 9 ? -7.277 31.016 9.227 1 49.41 9 GLY B N 1
ATOM 795 C CA . GLY B 1 9 ? -6.965 31.844 10.375 1 49.41 9 GLY B CA 1
ATOM 796 C C . GLY B 1 9 ? -5.996 31.172 11.344 1 49.41 9 GLY B C 1
ATOM 797 O O . GLY B 1 9 ? -5.137 31.844 11.922 1 49.41 9 GLY B O 1
ATOM 798 N N . ALA B 1 10 ? -6.254 29.859 11.594 1 56.31 10 ALA B N 1
ATOM 799 C CA . ALA B 1 10 ? -5.402 29.125 12.516 1 56.31 10 ALA B CA 1
ATOM 800 C C . ALA B 1 10 ? -3.998 28.953 11.945 1 56.31 10 ALA B C 1
ATOM 802 O O . ALA B 1 10 ? -3.012 28.984 12.688 1 56.31 10 ALA B O 1
ATOM 803 N N . MET B 1 11 ? -3.949 28.953 10.602 1 55.75 11 MET B N 1
ATOM 804 C CA . MET B 1 11 ? -2.623 28.891 9.992 1 55.75 11 MET B CA 1
ATOM 805 C C . MET B 1 11 ? -1.897 30.234 10.156 1 55.75 11 MET B C 1
ATOM 807 O O . MET B 1 11 ? -0.667 30.266 10.211 1 55.75 11 MET B O 1
ATOM 811 N N . GLY B 1 12 ? -2.748 31.266 10.125 1 59.06 12 GLY B N 1
ATOM 812 C CA . GLY B 1 12 ? -2.182 32.594 10.344 1 59.06 12 GLY B CA 1
ATOM 813 C C . GLY B 1 12 ? -1.574 32.75 11.727 1 59.06 12 GLY B C 1
ATOM 814 O O . GLY B 1 12 ? -0.642 33.562 11.906 1 59.06 12 GLY B O 1
ATOM 815 N N . SER B 1 13 ? -2.006 31.922 12.656 1 72.19 13 SER B N 1
ATOM 816 C CA . SER B 1 13 ? -1.518 32.031 14.023 1 72.19 13 SER B CA 1
ATOM 817 C C . SER B 1 13 ? -0.387 31.047 14.297 1 72.19 13 SER B C 1
ATOM 819 O O . SER B 1 13 ? 0.287 31.141 15.328 1 72.19 13 SER B O 1
ATOM 821 N N . MET B 1 14 ? -0.028 30.297 13.258 1 76.06 14 MET B N 1
ATOM 822 C CA . MET B 1 14 ? 1.026 29.312 13.469 1 76.06 14 MET B CA 1
ATOM 823 C C . MET B 1 14 ? 2.4 29.906 13.188 1 76.06 14 MET B C 1
ATOM 825 O O . MET B 1 14 ? 2.576 30.641 12.211 1 76.06 14 MET B O 1
ATOM 829 N N . ASP B 1 15 ? 3.377 29.844 14.141 1 88.88 15 ASP B N 1
ATOM 830 C CA . ASP B 1 15 ? 4.73 30.359 13.93 1 88.88 15 ASP B CA 1
ATOM 831 C C . ASP B 1 15 ? 5.395 29.688 12.734 1 88.88 15 ASP B C 1
ATOM 833 O O . ASP B 1 15 ? 5.07 28.547 12.398 1 88.88 15 ASP B O 1
ATOM 837 N N . PRO B 1 16 ? 6.176 30.406 12.156 1 86.31 16 PRO B N 1
ATOM 838 C CA . PRO B 1 16 ? 6.793 29.938 10.914 1 86.31 16 PRO B CA 1
ATOM 839 C C . PRO B 1 16 ? 7.496 28.594 11.07 1 86.31 16 PRO B C 1
ATOM 841 O O . PRO B 1 16 ? 7.484 27.781 10.148 1 86.31 16 PRO B O 1
ATOM 844 N N . THR B 1 17 ? 8.164 28.344 12.211 1 93.81 17 THR B N 1
ATOM 845 C CA . THR B 1 17 ? 8.867 27.078 12.453 1 93.81 17 THR B CA 1
ATOM 846 C C . THR B 1 17 ? 7.891 25.922 12.492 1 93.81 17 THR B C 1
ATOM 848 O O . THR B 1 17 ? 8.141 24.859 11.891 1 93.81 17 THR B O 1
ATOM 851 N N . THR B 1 18 ? 6.773 26.094 13.195 1 90.69 18 THR B N 1
ATOM 852 C CA . THR B 1 18 ? 5.734 25.062 13.273 1 90.69 18 THR B CA 1
ATOM 853 C C . THR B 1 18 ? 5.121 24.812 11.906 1 90.69 18 THR B C 1
ATOM 855 O O . THR B 1 18 ? 4.871 23.672 11.531 1 90.69 18 THR B O 1
ATOM 858 N N . ARG B 1 19 ? 4.988 25.812 11.211 1 86.25 19 ARG B N 1
ATOM 859 C CA . ARG B 1 19 ? 4.453 25.719 9.859 1 86.25 19 ARG B CA 1
ATOM 860 C C . ARG B 1 19 ? 5.379 24.891 8.961 1 86.25 19 ARG B C 1
ATOM 862 O O . ARG B 1 19 ? 4.922 24.047 8.203 1 86.25 19 ARG B O 1
ATOM 869 N N . ASP B 1 20 ? 6.598 25.172 9.086 1 89.75 20 ASP B N 1
ATOM 870 C CA . ASP B 1 20 ? 7.598 24.453 8.297 1 89.75 20 ASP B CA 1
ATOM 871 C C . ASP B 1 20 ? 7.629 22.969 8.672 1 89.75 20 ASP B C 1
ATOM 873 O O . ASP B 1 20 ? 7.742 22.109 7.793 1 89.75 20 ASP B O 1
ATOM 877 N N . LYS B 1 21 ? 7.5 22.734 9.961 1 94.5 21 LYS B N 1
ATOM 878 C CA . LYS B 1 21 ? 7.48 21.344 10.43 1 94.5 21 LYS B CA 1
ATOM 879 C C . LYS B 1 21 ? 6.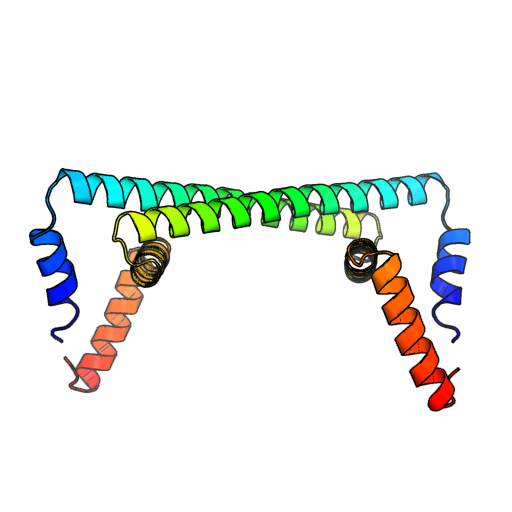266 20.609 9.883 1 94.5 21 LYS B C 1
ATOM 881 O O . LYS B 1 21 ? 6.379 19.453 9.445 1 94.5 21 LYS B O 1
ATOM 886 N N . LEU B 1 22 ? 5.18 21.281 9.883 1 94.56 22 LEU B N 1
ATOM 887 C CA . LEU B 1 22 ? 3.967 20.672 9.352 1 94.56 22 LEU B CA 1
ATOM 888 C C . LEU B 1 22 ? 4.117 20.375 7.863 1 94.56 22 LEU B C 1
ATOM 890 O O . LEU B 1 22 ? 3.787 19.266 7.414 1 94.56 22 LEU B O 1
ATOM 894 N N . ARG B 1 23 ? 4.648 21.266 7.148 1 93.06 23 ARG B N 1
ATOM 895 C CA . ARG B 1 23 ? 4.867 21.094 5.715 1 93.06 23 ARG B CA 1
ATOM 896 C C . ARG B 1 23 ? 5.789 19.906 5.441 1 93.06 23 ARG B C 1
ATOM 898 O O . ARG B 1 23 ? 5.484 19.062 4.602 1 93.06 23 ARG B O 1
ATOM 905 N N . GLN B 1 24 ? 6.812 19.812 6.191 1 96.62 24 GLN B N 1
ATOM 906 C CA . GLN B 1 24 ? 7.781 18.734 6.012 1 96.62 24 GLN B CA 1
ATOM 907 C C . GLN B 1 24 ? 7.156 17.375 6.32 1 96.62 24 GLN B C 1
ATOM 909 O O . GLN B 1 24 ? 7.426 16.391 5.629 1 96.62 24 GLN B O 1
ATOM 914 N N . THR B 1 25 ? 6.328 17.391 7.328 1 97.88 25 THR B N 1
ATOM 915 C CA . THR B 1 25 ? 5.68 16.141 7.734 1 97.88 25 THR B CA 1
ATOM 916 C C . THR B 1 25 ? 4.699 15.672 6.668 1 97.88 25 THR B C 1
ATOM 918 O O . THR B 1 25 ? 4.707 14.5 6.285 1 97.88 25 THR B O 1
ATOM 921 N N . ILE B 1 26 ? 3.982 16.594 6.129 1 95.81 26 ILE B N 1
ATOM 922 C CA . ILE B 1 26 ? 3.014 16.297 5.082 1 95.81 26 ILE B CA 1
ATOM 923 C C . ILE B 1 26 ? 3.738 15.773 3.842 1 95.81 26 ILE B C 1
ATOM 925 O O . ILE B 1 26 ? 3.348 14.758 3.266 1 95.81 26 ILE B O 1
ATOM 929 N N . GLU B 1 27 ? 4.781 16.375 3.49 1 97.12 27 GLU B N 1
ATOM 930 C CA . GLU B 1 27 ? 5.562 15.977 2.324 1 97.12 27 GLU B CA 1
ATOM 931 C C . GLU B 1 27 ? 6.145 14.578 2.502 1 97.12 27 GLU B C 1
ATOM 933 O O . GLU B 1 27 ? 6.242 13.812 1.541 1 97.12 27 GLU B O 1
ATOM 938 N N . LYS B 1 28 ? 6.559 14.297 3.725 1 98.62 28 LYS B N 1
ATOM 939 C CA . LYS B 1 28 ? 7.098 12.969 4.016 1 98.62 28 LYS B CA 1
ATOM 940 C C . LYS B 1 28 ? 6.043 11.883 3.787 1 98.62 28 LYS B C 1
ATOM 942 O O . LYS B 1 28 ? 6.32 10.875 3.143 1 98.62 28 LYS B O 1
ATOM 947 N N . VAL B 1 29 ? 4.895 12.133 4.266 1 98.31 29 VAL B N 1
ATOM 948 C CA . VAL B 1 29 ? 3.816 11.164 4.098 1 98.31 29 VAL B CA 1
ATOM 949 C C . VAL B 1 29 ? 3.475 11.016 2.619 1 98.31 29 VAL B C 1
ATOM 951 O O . VAL B 1 29 ? 3.305 9.898 2.119 1 98.31 29 VAL B O 1
ATOM 954 N N . GLU B 1 30 ? 3.402 12.133 1.916 1 96.56 30 GLU B N 1
ATOM 955 C CA . GLU B 1 30 ? 3.076 12.102 0.493 1 96.56 30 GLU B CA 1
ATOM 956 C C . GLU B 1 30 ? 4.105 11.289 -0.29 1 96.56 30 GLU B C 1
ATOM 958 O O . GLU B 1 30 ? 3.744 10.531 -1.188 1 96.56 30 GLU B O 1
ATOM 963 N N . ARG B 1 31 ? 5.324 11.492 0.067 1 98.38 31 ARG B N 1
ATOM 964 C CA . ARG B 1 31 ? 6.387 10.742 -0.593 1 98.38 31 ARG B CA 1
ATOM 965 C C . ARG B 1 31 ? 6.234 9.242 -0.345 1 98.38 31 ARG B C 1
ATOM 967 O O . ARG B 1 31 ? 6.367 8.438 -1.271 1 98.38 31 ARG B O 1
ATOM 974 N N . LEU B 1 32 ? 5.992 8.891 0.889 1 98.81 32 LEU B N 1
ATOM 975 C CA . LEU B 1 32 ? 5.812 7.488 1.237 1 98.81 32 LEU B CA 1
ATOM 976 C C . LEU B 1 32 ? 4.59 6.906 0.538 1 98.81 32 LEU B C 1
ATOM 978 O O . LEU B 1 32 ? 4.609 5.754 0.096 1 98.81 32 LEU B O 1
ATOM 982 N N . GLU B 1 33 ? 3.559 7.688 0.408 1 97.94 33 GLU B N 1
ATOM 983 C CA . GLU B 1 33 ? 2.357 7.219 -0.28 1 97.94 33 GLU B CA 1
ATOM 984 C C . GLU B 1 33 ? 2.631 6.973 -1.76 1 97.94 33 GLU B C 1
ATOM 986 O O . GLU B 1 33 ? 2.102 6.023 -2.342 1 97.94 33 GLU B O 1
ATOM 991 N N . ILE B 1 34 ? 3.406 7.805 -2.367 1 97.5 34 ILE B N 1
ATOM 992 C CA . ILE B 1 34 ? 3.793 7.613 -3.76 1 97.5 34 ILE B CA 1
ATOM 993 C C . ILE B 1 34 ? 4.566 6.305 -3.908 1 97.5 34 ILE B C 1
ATOM 995 O O . ILE B 1 34 ? 4.293 5.516 -4.812 1 97.5 34 ILE B O 1
ATOM 999 N N . GLU B 1 35 ? 5.52 6.109 -2.969 1 98.5 35 GLU B N 1
ATOM 1000 C CA . GLU B 1 35 ? 6.285 4.867 -2.992 1 98.5 35 GLU B CA 1
ATOM 1001 C C . GLU B 1 35 ? 5.371 3.654 -2.844 1 98.5 35 GLU B C 1
ATOM 1003 O O . GLU B 1 35 ? 5.535 2.658 -3.551 1 98.5 35 GLU B O 1
ATOM 1008 N N . LYS B 1 36 ? 4.469 3.773 -1.961 1 98.44 36 LYS B N 1
ATOM 1009 C CA . LYS B 1 36 ? 3.527 2.682 -1.728 1 98.44 36 LYS B CA 1
ATOM 1010 C C . LYS B 1 36 ? 2.715 2.377 -2.982 1 98.44 36 LYS B C 1
ATOM 1012 O O . LYS B 1 36 ? 2.535 1.212 -3.346 1 98.44 36 LYS B O 1
ATOM 1017 N N . LYS B 1 37 ? 2.234 3.367 -3.645 1 97.62 37 LYS B N 1
ATOM 1018 C CA . LYS B 1 37 ? 1.465 3.223 -4.875 1 97.62 37 LYS B CA 1
ATOM 1019 C C . LYS B 1 37 ? 2.301 2.566 -5.973 1 97.62 37 LYS B C 1
ATOM 1021 O O . LYS B 1 37 ? 1.796 1.734 -6.73 1 97.62 37 LYS B O 1
ATOM 1026 N N . GLU B 1 38 ? 3.545 3.01 -6.07 1 98.38 38 GLU B N 1
ATOM 1027 C CA . GLU B 1 38 ? 4.438 2.43 -7.07 1 98.38 38 GLU B CA 1
ATOM 1028 C C . GLU B 1 38 ? 4.602 0.927 -6.855 1 98.38 38 GLU B C 1
ATOM 1030 O O . GLU B 1 38 ? 4.613 0.155 -7.82 1 98.38 38 GLU B O 1
ATOM 1035 N N . ILE B 1 39 ? 4.695 0.541 -5.59 1 98.69 39 ILE B N 1
ATOM 1036 C CA . ILE B 1 39 ? 4.836 -0.878 -5.281 1 98.69 39 ILE B CA 1
ATOM 1037 C C . ILE B 1 39 ? 3.549 -1.614 -5.641 1 98.69 39 ILE B C 1
ATOM 1039 O O . ILE B 1 39 ? 3.59 -2.717 -6.191 1 98.69 39 ILE B O 1
ATOM 1043 N N . ALA B 1 40 ? 2.414 -1.042 -5.355 1 98.19 40 ALA B N 1
ATOM 1044 C CA . ALA B 1 40 ? 1.128 -1.633 -5.719 1 98.19 40 ALA B CA 1
ATOM 1045 C C . ALA B 1 40 ? 1.021 -1.822 -7.23 1 98.19 40 ALA B C 1
ATOM 1047 O O . ALA B 1 40 ? 0.519 -2.848 -7.699 1 98.19 40 ALA B O 1
ATOM 1048 N N . GLU B 1 41 ? 1.513 -0.803 -7.953 1 98.38 41 GLU B N 1
ATOM 1049 C CA . GLU B 1 41 ? 1.509 -0.896 -9.406 1 98.38 41 GLU B CA 1
ATOM 1050 C C . GLU B 1 41 ? 2.441 -2.004 -9.891 1 98.38 41 GLU B C 1
ATOM 1052 O O . GLU B 1 41 ? 2.109 -2.736 -10.828 1 98.38 41 GLU B O 1
ATOM 1057 N N . GLN B 1 42 ? 3.559 -2.188 -9.242 1 98.81 42 GLN B N 1
ATOM 1058 C CA . GLN B 1 42 ? 4.484 -3.264 -9.57 1 98.81 42 GLN B CA 1
ATOM 1059 C C . GLN B 1 42 ? 3.85 -4.629 -9.336 1 98.81 42 GLN B C 1
ATOM 1061 O O . GLN B 1 42 ? 4.012 -5.547 -10.141 1 98.81 42 GLN B O 1
ATOM 1066 N N . ILE B 1 43 ? 3.102 -4.727 -8.281 1 98.75 43 ILE B N 1
ATOM 1067 C CA . ILE B 1 43 ? 2.404 -5.969 -7.969 1 98.75 43 ILE B CA 1
ATOM 1068 C C . ILE B 1 43 ? 1.402 -6.289 -9.07 1 98.75 43 ILE B C 1
ATOM 1070 O O . ILE B 1 43 ? 1.348 -7.422 -9.562 1 98.75 43 ILE B O 1
ATOM 1074 N N . LYS B 1 44 ? 0.677 -5.324 -9.453 1 98.56 44 LYS B N 1
ATOM 1075 C CA . LYS B 1 44 ? -0.284 -5.492 -10.539 1 98.56 44 LYS B CA 1
ATOM 1076 C C . LYS B 1 44 ? 0.405 -5.977 -11.812 1 98.56 44 LYS B C 1
ATOM 1078 O O . LYS B 1 44 ? -0.113 -6.852 -12.508 1 98.56 44 LYS B O 1
ATOM 1083 N N . GLU B 1 45 ? 1.499 -5.387 -12.07 1 98.69 45 GLU B N 1
ATOM 1084 C CA . GLU B 1 45 ? 2.244 -5.758 -13.266 1 98.69 45 GLU B CA 1
ATOM 1085 C C . GLU B 1 45 ? 2.715 -7.211 -13.195 1 98.69 45 GLU B C 1
ATOM 1087 O O . GLU B 1 45 ? 2.707 -7.922 -14.195 1 98.69 45 GLU B O 1
ATOM 1092 N N . VAL B 1 46 ? 3.08 -7.688 -12.039 1 98.75 46 VAL B N 1
ATOM 1093 C CA . VAL B 1 46 ? 3.502 -9.07 -11.852 1 98.75 46 VAL B CA 1
ATOM 1094 C C . VAL B 1 46 ? 2.33 -10.008 -12.133 1 98.75 46 VAL B C 1
ATOM 1096 O O . VAL B 1 46 ? 2.486 -11.023 -12.812 1 98.75 46 VAL B O 1
ATOM 1099 N N . PHE B 1 47 ? 1.176 -9.641 -11.695 1 98.5 47 PHE B N 1
ATOM 1100 C CA . PHE B 1 47 ? 0.006 -10.477 -11.93 1 98.5 47 PHE B CA 1
ATOM 1101 C C . PHE B 1 47 ? -0.393 -10.461 -13.39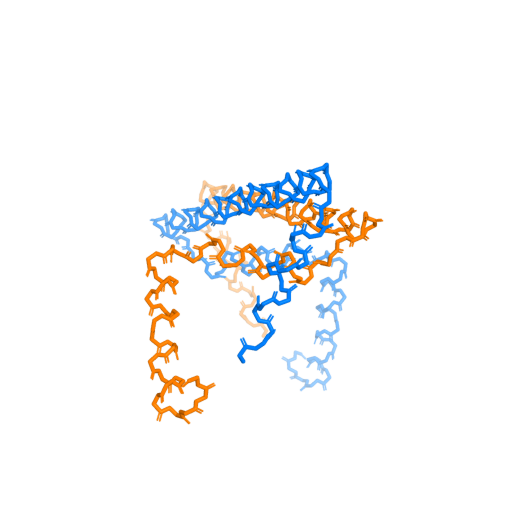8 1 98.5 47 PHE B C 1
ATOM 1103 O O . PHE B 1 47 ? -0.826 -11.477 -13.945 1 98.5 47 PHE B O 1
ATOM 1110 N N . ALA B 1 48 ? -0.189 -9.312 -14.078 1 98.5 48 ALA B N 1
ATOM 1111 C CA . ALA B 1 48 ? -0.485 -9.219 -15.5 1 98.5 48 ALA B CA 1
ATOM 1112 C C . ALA B 1 48 ? 0.443 -10.125 -16.312 1 98.5 48 ALA B C 1
ATOM 1114 O O . ALA B 1 48 ? -0.003 -10.82 -17.219 1 98.5 48 ALA B O 1
ATOM 1115 N N . GLU B 1 49 ? 1.711 -10.18 -15.891 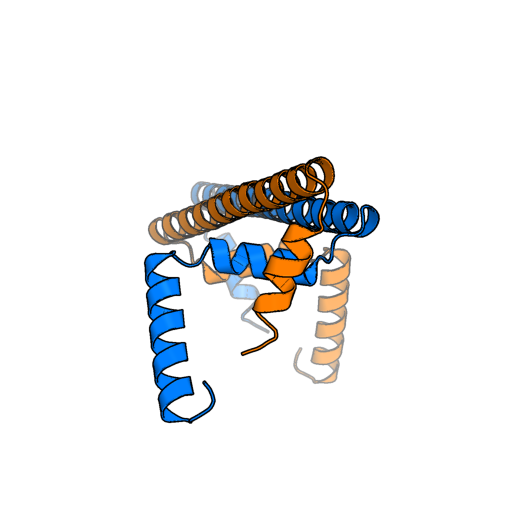1 98.44 49 GLU B N 1
ATOM 1116 C CA . GLU B 1 49 ? 2.68 -11.055 -16.547 1 98.44 49 GLU B CA 1
ATOM 1117 C C . GLU B 1 49 ? 2.365 -12.523 -16.281 1 98.44 49 GLU B C 1
ATOM 1119 O O . GLU B 1 49 ? 2.48 -13.359 -17.172 1 98.44 49 GLU B O 1
ATOM 1124 N N . ALA B 1 50 ? 2.006 -12.789 -15.094 1 97.19 50 ALA B N 1
ATOM 1125 C CA . ALA B 1 50 ? 1.634 -14.148 -14.734 1 97.19 50 ALA B CA 1
ATOM 1126 C C . ALA B 1 50 ? 0.454 -14.641 -15.57 1 97.19 50 ALA B C 1
ATOM 1128 O O . ALA B 1 50 ? 0.468 -15.766 -16.078 1 97.19 50 ALA B O 1
ATOM 1129 N N . LYS B 1 51 ? -0.519 -13.836 -15.711 1 97.94 51 LYS B N 1
ATOM 1130 C CA . LYS B 1 51 ? -1.675 -14.172 -16.531 1 97.94 51 LYS B CA 1
ATOM 1131 C C . LYS B 1 51 ? -1.257 -14.453 -17.969 1 97.94 51 LYS B C 1
ATOM 1133 O O . LYS B 1 51 ? -1.733 -15.414 -18.594 1 97.94 51 LYS B O 1
ATOM 1138 N N . ALA B 1 52 ? -0.409 -13.711 -18.5 1 97.5 52 ALA B N 1
ATOM 1139 C CA . ALA B 1 52 ? 0.083 -13.891 -19.859 1 97.5 52 ALA B CA 1
ATOM 1140 C C . ALA B 1 52 ? 0.835 -15.211 -20 1 97.5 52 ALA B C 1
ATOM 1142 O O . ALA B 1 52 ? 0.831 -15.82 -21.078 1 97.5 52 ALA B O 1
ATOM 1143 N N . PHE B 1 53 ? 1.434 -15.688 -18.953 1 96.19 53 PHE B N 1
ATOM 1144 C CA . PHE B 1 53 ? 2.18 -16.938 -18.938 1 96.19 53 PHE B CA 1
ATOM 1145 C C . PHE B 1 53 ? 1.237 -18.125 -18.828 1 96.19 53 PHE B C 1
ATOM 1147 O O . PHE B 1 53 ? 1.632 -19.266 -19.094 1 96.19 53 PHE B O 1
ATOM 1154 N N . GLY B 1 54 ? -0.008 -17.828 -18.297 1 95.31 54 GLY B N 1
ATOM 1155 C CA . GLY B 1 54 ? -0.999 -18.891 -18.203 1 95.31 54 GLY B CA 1
ATOM 1156 C C . GLY B 1 54 ? -1.395 -19.219 -16.766 1 95.31 54 GLY B C 1
ATOM 1157 O O . GLY B 1 54 ? -2.076 -20.203 -16.516 1 95.31 54 GLY B O 1
ATOM 1158 N N . PHE B 1 55 ? -0.902 -18.406 -15.875 1 95.19 55 PHE B N 1
ATOM 1159 C CA . PHE B 1 55 ? -1.295 -18.594 -14.484 1 95.19 55 PHE B CA 1
ATOM 1160 C C . PHE B 1 55 ? -2.6 -17.875 -14.18 1 95.19 55 PHE B C 1
ATOM 1162 O O . PHE B 1 55 ? -2.939 -16.891 -14.852 1 95.19 55 PHE B O 1
ATOM 1169 N N . ASP B 1 56 ? -3.34 -18.375 -13.18 1 93.75 56 ASP B N 1
ATOM 1170 C CA . ASP B 1 56 ? -4.57 -17.734 -12.711 1 93.75 56 ASP B CA 1
ATOM 1171 C C . ASP B 1 56 ? -4.293 -16.797 -11.539 1 93.75 56 ASP B C 1
ATOM 1173 O O . ASP B 1 56 ? -3.99 -17.25 -10.43 1 93.75 56 ASP B O 1
ATOM 1177 N N . PRO B 1 57 ? -4.473 -15.57 -11.82 1 96.56 57 PRO B N 1
ATOM 1178 C CA . PRO B 1 57 ? -4.176 -14.609 -10.758 1 96.56 57 PRO B CA 1
ATOM 1179 C C . PRO B 1 57 ? -5.035 -14.82 -9.516 1 96.56 57 PRO B C 1
ATOM 1181 O O . PRO B 1 57 ? -4.562 -14.617 -8.391 1 96.56 57 PRO B O 1
ATOM 1184 N N . LYS B 1 58 ? -6.211 -15.188 -9.633 1 93.12 58 LYS B N 1
ATOM 1185 C CA . LYS B 1 58 ? -7.086 -15.43 -8.492 1 93.12 58 LYS B CA 1
ATOM 1186 C C . LYS B 1 58 ? -6.562 -16.578 -7.633 1 93.12 58 LYS B C 1
ATOM 1188 O O . LYS B 1 58 ? -6.535 -16.484 -6.402 1 93.12 58 LYS B O 1
ATOM 1193 N N . ALA B 1 59 ? -6.156 -17.609 -8.273 1 90.75 59 ALA B N 1
ATOM 1194 C CA . ALA B 1 59 ? -5.582 -18.75 -7.562 1 90.75 59 ALA B CA 1
ATOM 1195 C C . ALA B 1 59 ? -4.281 -18.359 -6.863 1 90.75 59 ALA B C 1
ATOM 1197 O O . ALA B 1 59 ? -4.043 -18.75 -5.719 1 90.75 59 ALA B O 1
ATOM 1198 N N . MET B 1 60 ? -3.51 -17.578 -7.652 1 93.62 60 MET B N 1
ATOM 1199 C CA . MET B 1 60 ? -2.242 -17.141 -7.078 1 93.62 60 MET B CA 1
ATOM 1200 C C . MET B 1 60 ? -2.475 -16.328 -5.809 1 93.62 60 MET B C 1
ATOM 1202 O O . MET B 1 60 ? -1.783 -16.516 -4.805 1 93.62 60 MET B O 1
ATOM 1206 N N . LYS B 1 61 ? -3.432 -15.414 -5.766 1 92.75 61 LYS B N 1
ATOM 1207 C CA . LYS B 1 61 ? -3.756 -14.602 -4.598 1 92.75 61 LYS B CA 1
ATOM 1208 C C . LYS B 1 61 ? -4.18 -15.469 -3.42 1 92.75 61 LYS B C 1
ATOM 1210 O O . LYS B 1 61 ? -3.781 -15.219 -2.281 1 92.75 61 LYS B O 1
ATOM 1215 N N . GLU B 1 62 ? -4.918 -16.516 -3.688 1 86.56 62 GLU B N 1
ATOM 1216 C CA . GLU B 1 62 ? -5.348 -17.438 -2.641 1 86.56 62 GLU B CA 1
ATOM 1217 C C . GLU B 1 62 ? -4.156 -18.188 -2.041 1 86.56 62 GLU B C 1
ATOM 1219 O O . GLU B 1 62 ? -4.086 -18.375 -0.825 1 86.56 62 GLU B O 1
ATOM 1224 N N . VAL B 1 63 ? -3.285 -18.594 -2.941 1 87.94 63 VAL B N 1
ATOM 1225 C CA . VAL B 1 63 ? -2.076 -19.266 -2.488 1 87.94 63 VAL B CA 1
ATOM 1226 C C . VAL B 1 63 ? -1.281 -18.344 -1.563 1 87.94 63 VAL B C 1
ATOM 1228 O O . VAL B 1 63 ? -0.846 -18.766 -0.488 1 87.94 63 VAL B O 1
ATOM 1231 N N . ILE B 1 64 ? -1.168 -17.125 -1.992 1 91.69 64 ILE B N 1
ATOM 1232 C CA . ILE B 1 64 ? -0.406 -16.141 -1.227 1 91.69 64 ILE B CA 1
ATOM 1233 C C . ILE B 1 64 ? -1.089 -15.898 0.117 1 91.69 64 ILE B C 1
ATOM 1235 O O . ILE B 1 64 ? -0.427 -15.852 1.157 1 91.69 64 ILE B O 1
ATOM 1239 N N . LYS B 1 65 ? -2.35 -15.734 0.154 1 88.62 65 LYS B N 1
ATOM 1240 C CA . LYS B 1 65 ? -3.129 -15.547 1.374 1 88.62 65 LYS B CA 1
ATOM 1241 C C . LYS B 1 65 ? -2.939 -16.719 2.334 1 88.62 65 LYS B C 1
ATOM 1243 O O . LYS B 1 65 ? -2.758 -16.516 3.537 1 88.62 65 LYS B O 1
ATOM 1248 N N . HIS B 1 66 ? -2.918 -17.844 1.851 1 82.38 66 HIS B N 1
ATOM 1249 C CA . HIS B 1 66 ? -2.752 -19.047 2.662 1 82.38 66 HIS B CA 1
ATOM 1250 C C . HIS B 1 66 ? -1.346 -19.125 3.246 1 82.38 66 HIS B C 1
ATOM 1252 O O . HIS B 1 66 ? -1.169 -19.547 4.395 1 82.38 66 HIS B O 1
ATOM 1258 N N . ARG B 1 67 ? -0.412 -18.703 2.385 1 84.38 67 ARG B N 1
ATOM 1259 C CA . ARG B 1 67 ? 0.977 -18.75 2.83 1 84.38 67 ARG B CA 1
ATOM 1260 C C . ARG B 1 67 ? 1.23 -17.734 3.943 1 84.38 67 ARG B C 1
ATOM 1262 O O . ARG B 1 67 ? 2.146 -17.906 4.75 1 84.38 67 ARG B O 1
ATOM 1269 N N . LYS B 1 68 ? 0.485 -16.672 3.914 1 84.81 68 LYS B N 1
ATOM 1270 C CA . LYS B 1 68 ? 0.599 -15.664 4.953 1 84.81 68 LYS B CA 1
ATOM 1271 C C . LYS B 1 68 ? 0.02 -16.156 6.277 1 84.81 68 LYS B C 1
ATOM 1273 O O . LYS B 1 68 ? 0.427 -15.703 7.348 1 84.81 68 LYS B O 1
ATOM 1278 N N . GLN B 1 69 ? -0.982 -16.938 6.211 1 77.69 69 GLN B N 1
ATOM 1279 C CA . GLN B 1 69 ? -1.64 -17.469 7.398 1 77.69 69 GLN B CA 1
ATOM 1280 C C . GLN B 1 69 ? -0.767 -18.516 8.086 1 77.69 69 GLN B C 1
ATOM 1282 O O . GLN B 1 69 ? -0.045 -19.266 7.426 1 77.69 69 GLN B O 1
ATOM 1287 N N . ASP B 1 70 ? -0.152 -18.109 9.242 1 65.06 70 ASP B N 1
ATOM 1288 C CA . ASP B 1 70 ? 0.649 -19.031 10.047 1 65.06 70 ASP B CA 1
ATOM 1289 C C . ASP B 1 70 ? 0.176 -20.469 9.875 1 65.06 70 ASP B C 1
ATOM 1291 O O . ASP B 1 70 ? -1.017 -20.75 10 1 65.06 70 ASP B O 1
ATOM 1295 N N . PRO B 1 71 ? 1.222 -21.156 9.359 1 61.12 71 PRO B N 1
ATOM 1296 C CA . PRO B 1 71 ? 0.865 -22.578 9.18 1 61.12 71 PRO B CA 1
ATOM 1297 C C . PRO B 1 71 ? 0.088 -23.141 10.367 1 61.12 71 PRO B C 1
ATOM 1299 O O . PRO B 1 71 ? -0.844 -23.922 10.188 1 61.12 71 PRO B O 1
ATOM 1302 N N . ASP B 1 72 ? 0.601 -22.703 11.586 1 59.5 72 ASP B N 1
ATOM 1303 C CA . ASP B 1 72 ? -0.048 -23.188 12.805 1 59.5 72 ASP B CA 1
ATOM 1304 C C . ASP B 1 72 ? -1.481 -22.672 12.906 1 59.5 72 ASP B C 1
ATOM 1306 O O . ASP B 1 72 ? -2.389 -23.422 13.281 1 59.5 72 ASP B O 1
ATOM 1310 N N . LYS B 1 73 ? -1.663 -21.375 12.523 1 64.06 73 LYS B N 1
ATOM 1311 C CA . LYS B 1 73 ? -3.018 -20.828 12.578 1 64.06 73 LYS B CA 1
ATOM 1312 C C . LYS B 1 73 ? -3.885 -21.406 11.461 1 64.06 73 LYS B C 1
ATOM 1314 O O . LYS B 1 73 ? -5.062 -21.703 11.672 1 64.06 73 LYS B O 1
ATOM 1319 N N . ARG B 1 74 ? -3.242 -21.656 10.391 1 61.66 74 ARG B N 1
ATOM 1320 C CA . ARG B 1 74 ? -3.932 -22.297 9.289 1 61.66 74 ARG B CA 1
ATOM 1321 C C . ARG B 1 74 ? -4.324 -23.734 9.656 1 61.66 74 ARG B C 1
ATOM 1323 O O . ARG B 1 74 ? -5.441 -24.172 9.359 1 61.66 74 ARG B O 1
ATOM 1330 N N . GLU B 1 75 ? -3.34 -24.328 10.141 1 62.53 75 GLU B N 1
ATOM 1331 C CA . GLU B 1 75 ? -3.635 -25.672 10.594 1 62.53 75 GLU B CA 1
ATOM 1332 C C . GLU B 1 75 ? -4.754 -25.672 11.633 1 62.53 75 GLU B C 1
ATOM 1334 O O . GLU B 1 75 ? -5.648 -26.531 11.594 1 62.53 75 GLU B O 1
ATOM 1339 N N . GLU B 1 76 ? -4.617 -24.641 12.562 1 62.62 76 GLU B N 1
ATOM 1340 C CA . GLU B 1 76 ? -5.664 -24.531 13.57 1 62.62 76 GLU B CA 1
ATOM 1341 C C . GLU B 1 76 ? -7.008 -24.188 12.938 1 62.62 76 GLU B C 1
ATOM 1343 O O . GLU B 1 76 ? -8.039 -24.766 13.281 1 62.62 76 GLU B O 1
ATOM 1348 N N . GLU B 1 77 ? -6.965 -23.328 11.977 1 66.38 77 GLU B N 1
ATOM 1349 C CA . GLU B 1 77 ? -8.195 -22.953 11.297 1 66.38 77 GLU B CA 1
ATOM 1350 C C . GLU B 1 77 ? -8.742 -24.094 10.461 1 66.38 77 GLU B C 1
ATOM 1352 O O . GLU B 1 77 ? -9.945 -24.359 10.461 1 66.38 77 GLU B O 1
ATOM 1357 N N . GLU B 1 78 ? -7.852 -24.719 9.789 1 66.56 78 GLU B N 1
ATOM 1358 C CA . GLU B 1 78 ? -8.258 -25.875 9.023 1 66.56 78 GLU B CA 1
ATOM 1359 C C . GLU B 1 78 ? -8.781 -26.984 9.93 1 66.56 78 GLU B C 1
ATOM 1361 O O . GLU B 1 78 ? -9.742 -27.672 9.594 1 66.56 78 GLU B O 1
ATOM 1366 N N . LEU B 1 79 ? -8.062 -27.078 11.055 1 71.88 79 LEU B N 1
ATOM 1367 C CA . LEU B 1 79 ? -8.523 -28.047 12.039 1 71.88 79 LEU B CA 1
ATOM 1368 C C . LEU B 1 79 ? -9.906 -27.688 12.562 1 71.88 79 LEU B C 1
ATOM 1370 O O . LEU B 1 79 ? -10.781 -28.547 12.695 1 71.88 79 LEU B O 1
ATOM 1374 N N . VAL B 1 80 ? -10.125 -26.422 12.852 1 72.62 80 VAL B N 1
ATOM 1375 C CA . VAL B 1 80 ? -11.422 -25.953 13.32 1 72.62 80 VAL B CA 1
ATOM 1376 C C . VAL B 1 80 ? -12.469 -26.141 12.227 1 72.62 80 VAL B C 1
ATOM 1378 O O . VAL B 1 80 ? -13.562 -26.656 12.477 1 72.62 80 VAL B O 1
ATOM 1381 N N . LEU B 1 81 ? -12.055 -25.812 11.07 1 70.06 81 LEU B N 1
ATOM 1382 C CA . LEU B 1 81 ? -12.961 -25.984 9.938 1 70.06 81 LEU B CA 1
ATOM 1383 C C . LEU B 1 81 ? -13.273 -27.453 9.719 1 70.06 81 LEU B C 1
ATOM 1385 O O . LEU B 1 81 ? -14.438 -27.828 9.516 1 70.06 81 LEU B O 1
ATOM 1389 N N . GLY B 1 82 ? -12.297 -28.219 9.609 1 63.56 82 GLY B N 1
ATOM 1390 C CA . GLY B 1 82 ? -12.5 -29.656 9.492 1 63.56 82 GLY B CA 1
ATOM 1391 C C . GLY B 1 82 ? -13.391 -30.219 10.586 1 63.56 82 GLY B C 1
ATOM 1392 O O . GLY B 1 82 ? -14.266 -31.047 10.32 1 63.56 82 GLY B O 1
ATOM 1393 N N . THR B 1 83 ? -13.211 -29.781 11.867 1 76.81 83 THR B N 1
ATOM 1394 C CA . THR B 1 83 ? -14.023 -30.203 13 1 76.81 83 THR B CA 1
ATOM 1395 C C . THR B 1 83 ? -15.492 -29.844 12.773 1 76.81 83 THR B C 1
ATOM 1397 O O . THR B 1 83 ? -16.375 -30.656 12.977 1 76.81 83 THR B O 1
ATOM 1400 N N . TYR B 1 84 ? -15.68 -28.625 12.312 1 76.25 84 TYR B N 1
ATOM 1401 C CA . TYR B 1 84 ? -17.047 -28.172 12.055 1 76.25 84 TYR B CA 1
ATOM 1402 C C . TYR B 1 84 ? -17.672 -28.938 10.898 1 76.25 84 TYR B C 1
ATOM 1404 O O . TYR B 1 84 ? -18.828 -29.344 10.969 1 76.25 84 TYR B O 1
ATOM 1412 N N . LEU B 1 85 ? -16.891 -29.031 9.914 1 70.81 85 LEU B N 1
ATOM 1413 C CA . LEU B 1 85 ? -17.391 -29.766 8.75 1 70.81 85 LEU B CA 1
ATOM 1414 C C . LEU B 1 85 ? -17.719 -31.203 9.117 1 70.81 85 LEU B C 1
ATOM 1416 O O . LEU B 1 85 ? -18.734 -31.75 8.672 1 70.81 85 LEU B O 1
ATOM 1420 N N . ALA B 1 86 ? -16.875 -31.875 9.883 1 72.56 86 ALA B N 1
ATOM 1421 C CA . ALA B 1 86 ? -17.141 -33.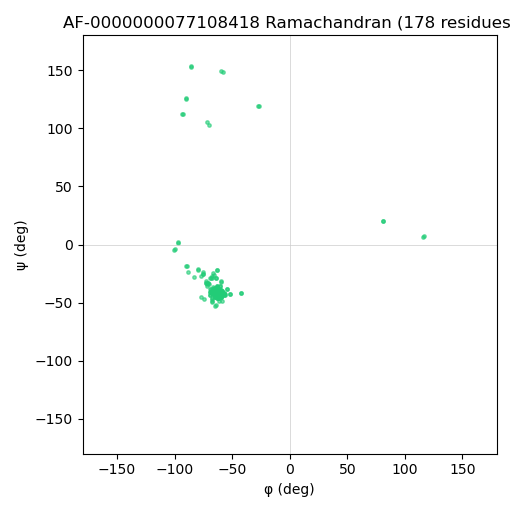219 10.398 1 72.56 86 ALA B CA 1
ATOM 1422 C C . ALA B 1 86 ? -18.406 -33.25 11.242 1 72.56 86 ALA B C 1
ATOM 1424 O O . ALA B 1 86 ? -19.234 -34.156 11.094 1 72.56 86 ALA B O 1
ATOM 1425 N N . ALA B 1 87 ? -18.562 -32.25 11.984 1 70.75 87 ALA B N 1
ATOM 1426 C CA . ALA B 1 87 ? -19.75 -32.156 12.852 1 70.75 87 ALA B CA 1
ATOM 1427 C C . ALA B 1 87 ? -21.016 -32.031 12.023 1 70.75 87 ALA B C 1
ATOM 1429 O O . ALA B 1 87 ? -22.078 -32.5 12.422 1 70.75 87 ALA B O 1
ATOM 1430 N N . LEU B 1 88 ? -20.688 -31.484 10.844 1 70.69 88 LEU B N 1
ATOM 1431 C CA . LEU B 1 88 ? -21.844 -31.219 9.992 1 70.69 88 LEU B CA 1
ATOM 1432 C C . LEU B 1 88 ? -22 -32.312 8.945 1 70.69 88 LEU B C 1
ATOM 1434 O O . LEU B 1 88 ? -22.969 -32.312 8.172 1 70.69 88 LEU B O 1
ATOM 1438 N N . GLY B 1 89 ? -21.094 -33.219 8.914 1 64.75 89 GLY B N 1
ATOM 1439 C CA . GLY B 1 89 ? -21.188 -34.344 8.016 1 64.75 89 GLY B CA 1
ATOM 1440 C C . GLY B 1 89 ? -20.734 -34.031 6.602 1 64.75 89 GLY B C 1
ATOM 1441 O O . GLY B 1 89 ? -21.156 -34.719 5.652 1 64.75 89 GLY B O 1
ATOM 1442 N N . GLU B 1 90 ? -19.938 -32.906 6.625 1 61.5 90 GLU B N 1
ATOM 1443 C CA . GLU B 1 90 ? -19.531 -32.5 5.285 1 61.5 90 GLU B CA 1
ATOM 1444 C C . GLU B 1 90 ? -18.219 -33.156 4.879 1 61.5 90 GLU B C 1
ATOM 1446 O O . GLU B 1 90 ? -17.797 -33.031 3.725 1 61.5 90 GLU B O 1
ATOM 1451 N N . ILE B 1 91 ? -17.516 -33.625 5.875 1 61.56 91 ILE B N 1
ATOM 1452 C CA . ILE B 1 91 ? -16.359 -34.5 5.652 1 61.56 91 ILE B CA 1
ATOM 1453 C C . ILE B 1 91 ? -16.469 -35.75 6.555 1 61.56 91 ILE B C 1
ATOM 1455 O O . ILE B 1 91 ? -17.156 -35.719 7.574 1 61.56 91 ILE B O 1
#

Solvent-accessible surface area (backbone atoms only — not comparable to full-atom values): 9980 Å² total; per-residue (Å²): 124,68,72,64,54,52,55,56,51,50,55,70,69,47,53,70,69,59,48,50,50,50,52,51,51,51,51,51,46,53,52,48,50,51,53,35,50,52,41,54,51,50,44,52,50,51,44,54,52,37,40,74,75,69,47,55,55,70,59,50,52,51,51,52,53,55,68,67,40,48,66,67,54,39,48,47,47,49,47,51,47,50,50,51,32,40,74,66,64,67,94,125,68,71,63,55,52,55,57,51,50,54,70,69,46,51,67,69,60,47,49,51,51,52,52,52,52,51,51,45,53,52,47,50,50,52,36,49,52,43,53,50,52,45,52,50,50,45,54,50,38,40,74,75,68,47,55,55,70,59,51,52,50,53,50,54,54,68,67,38,48,65,67,54,40,48,47,46,48,47,50,48,50,51,50,31,40,74,67,66,67,94

Sequence (182 aa):
MDEEDNVVGAMGSMDPTTRDKLRQTIEKVERLEIEKKEIAEQIKEVFAEAKAFGFDPKAMKEVIKHRKQDPDKREEEELVLGTYLAALGEIM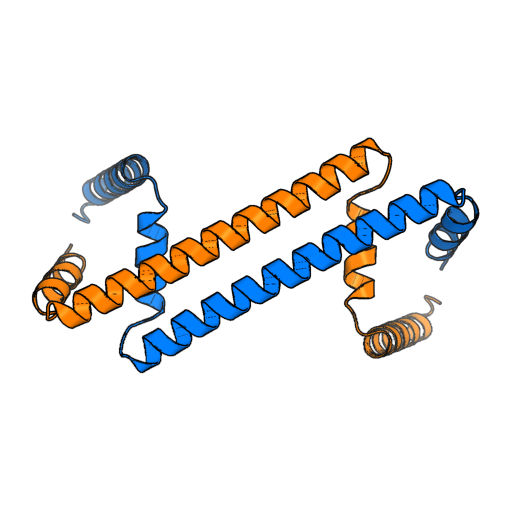DEEDNVVGAMGSMDPTTRDKLRQTIEKVERLEIEKKEIAEQIKEVFAEAKAFGFDPKAMKEVIKHRKQDPDKREEEELVLGTYLAALGEI

Organism: Hirschia baltica (strain ATCC 49814 / DSM 5838 / IFAM 1418) (NCBI:txid582402)

pLDDT: mean 81.06, std 18.46, range [31.61, 98.81]

Radius of gyration: 25.04 Å; Cα contacts (8 Å, |Δi|>4): 74; chains: 2; bounding box: 40×67×39 Å

Foldseek 3Di:
DCVVVVVVVVVVVDDPVVVVVVVVVVVVVVVVVVVVVVVVVVVVVVLVVCVVVPDDSVVVVVVVVLVVQPPVNSVVVVVVVVVVCVVVVVD/DCVVVVVVVVVVVDDPVRVVVVVVVVVVVVVVVVVVVVVVVVVVVVLVVCVVVPDDSVVVVVVVVLVPQPPVNSVVVVVVVVVVCVVVVND

InterPro domains:
  IPR046367 GapR-like, DNA-binding domain [NF010247] (15-90)
  IPR046367 GapR-like, DNA-binding domain [PF10073] (19-89)